Protein AF-A0A7S0U3S5-F1 (afdb_monomer)

Solvent-accessible surface area (backbone atoms only — not comparable to full-atom values): 9185 Å² total; per-residue (Å²): 140,84,87,88,84,85,83,87,82,92,75,90,88,73,87,76,71,84,78,79,79,62,96,68,67,86,82,83,82,84,86,85,81,68,65,78,78,64,40,96,83,56,56,70,44,52,57,51,22,48,50,50,47,51,47,46,40,69,67,41,41,74,74,39,48,57,62,75,52,49,85,69,44,71,50,77,38,87,37,69,70,59,43,65,66,22,47,69,40,32,55,47,41,52,71,70,35,69,84,58,41,48,33,37,45,99,87,69,52,78,42,77,48,47,76,41,83,35,44,55,68,60,54,49,50,35,64,76,68,67,51,76,70,71,88,48,32,40,29,28,49,40,51,81,119

Foldseek 3Di:
DDDDDDDDDDDDDDDDDDDDDDPDPDDDDDDDDDPVVVPPPDDPLLVVLLVVLVCCCPPPCVVPQADQCALPAEAEDADPVSLVVNVVSNQVNCVPDPSNQWGAHPVRDIDGEAEDEDAPVVSVVCVVVVPDDDSYRYYHYYYPD

Mean predicted aligned error: 11.38 Å

Radius of gyration: 20.15 Å; Cα contacts (8 Å, |Δi|>4): 153; chains: 1; bounding box: 39×52×62 Å

Structure (mmCIF, N/CA/C/O backbone):
data_AF-A0A7S0U3S5-F1
#
_entry.id   AF-A0A7S0U3S5-F1
#
loop_
_atom_site.group_PDB
_atom_site.id
_atom_site.type_symbol
_atom_site.label_atom_id
_atom_site.label_alt_id
_atom_site.label_comp_id
_atom_site.label_asym_id
_atom_site.label_entity_id
_atom_site.label_seq_id
_atom_site.pdbx_PDB_ins_code
_atom_site.Cartn_x
_atom_site.Cartn_y
_atom_site.Cartn_z
_atom_site.occupancy
_atom_site.B_iso_or_equiv
_atom_site.auth_seq_id
_atom_site.auth_comp_id
_atom_site.auth_asym_id
_atom_site.auth_atom_id
_atom_site.pdbx_PDB_model_num
ATOM 1 N N . ALA A 1 1 ? 21.314 -37.907 26.856 1.00 41.66 1 ALA A N 1
ATOM 2 C CA . ALA A 1 1 ? 19.873 -37.687 27.079 1.00 41.66 1 ALA A CA 1
ATOM 3 C C . ALA A 1 1 ? 19.713 -37.023 28.435 1.00 41.66 1 ALA A C 1
ATOM 5 O O . ALA A 1 1 ? 20.179 -37.591 29.412 1.00 41.66 1 ALA A O 1
ATOM 6 N N . SER A 1 2 ? 19.150 -35.819 28.488 1.00 32.16 2 SER A N 1
ATOM 7 C CA . SER A 1 2 ? 18.756 -35.196 29.751 1.00 32.16 2 SER A CA 1
ATOM 8 C C . SER A 1 2 ? 17.439 -34.471 29.516 1.00 32.16 2 SER A C 1
ATOM 10 O O . SER A 1 2 ? 17.379 -33.509 28.755 1.00 32.16 2 SER A O 1
ATOM 12 N N . VAL A 1 3 ? 16.384 -35.050 30.081 1.00 42.38 3 VAL A N 1
ATOM 13 C CA . VAL A 1 3 ? 15.027 -34.513 30.147 1.00 42.38 3 VAL A CA 1
ATOM 14 C C . VAL A 1 3 ? 14.993 -33.580 31.350 1.00 42.38 3 VAL A C 1
ATOM 16 O O . VAL A 1 3 ? 15.345 -34.001 32.448 1.00 42.38 3 VAL A O 1
ATOM 19 N N . PHE A 1 4 ? 14.563 -32.337 31.151 1.00 36.25 4 PHE A N 1
ATOM 20 C CA . PHE A 1 4 ? 14.200 -31.445 32.248 1.00 36.25 4 PHE A CA 1
ATOM 21 C C . PHE A 1 4 ? 12.682 -31.227 32.227 1.00 36.25 4 PHE A C 1
ATOM 23 O O . PHE A 1 4 ? 12.129 -30.666 31.286 1.00 36.25 4 PHE A O 1
ATOM 30 N N . GLN A 1 5 ? 12.035 -31.738 33.271 1.00 39.03 5 GLN A N 1
ATOM 31 C CA . GLN A 1 5 ? 10.639 -31.555 33.688 1.00 39.03 5 GLN A CA 1
ATOM 32 C C . GLN A 1 5 ? 10.638 -30.696 34.972 1.00 39.03 5 GLN A C 1
ATOM 34 O O . GLN A 1 5 ? 11.643 -30.714 35.677 1.00 39.03 5 GLN A O 1
ATOM 39 N N . ILE A 1 6 ? 9.538 -30.141 35.499 1.00 43.97 6 ILE A N 1
ATOM 40 C CA . ILE A 1 6 ? 8.629 -29.017 35.134 1.00 43.97 6 ILE A CA 1
ATOM 41 C C . ILE A 1 6 ? 8.500 -28.203 36.470 1.00 43.97 6 ILE A C 1
ATOM 43 O O . ILE A 1 6 ? 9.042 -28.647 37.488 1.00 43.97 6 ILE A O 1
ATOM 47 N N . PRO A 1 7 ? 7.755 -27.087 36.570 1.00 35.50 7 PRO A N 1
ATOM 48 C CA . PRO A 1 7 ? 6.482 -27.249 37.286 1.00 35.50 7 PRO A CA 1
ATOM 49 C C . PRO A 1 7 ? 5.299 -26.512 36.643 1.00 35.50 7 PRO A C 1
ATOM 51 O O . PRO A 1 7 ? 5.412 -25.375 36.192 1.00 35.50 7 PRO A O 1
ATOM 54 N N . GLU A 1 8 ? 4.154 -27.192 36.621 1.00 45.72 8 GLU A N 1
ATOM 55 C CA . GLU A 1 8 ? 2.848 -26.605 36.329 1.00 45.72 8 GLU A CA 1
ATOM 56 C C . GLU A 1 8 ? 2.424 -25.723 37.507 1.00 45.72 8 GLU A C 1
ATOM 58 O O . GLU A 1 8 ? 2.339 -26.210 38.635 1.00 45.72 8 GLU A O 1
ATOM 63 N N . ASP A 1 9 ? 2.133 -24.447 37.249 1.00 37.97 9 ASP A N 1
ATOM 64 C CA . ASP A 1 9 ? 1.444 -23.601 38.220 1.00 37.97 9 ASP A CA 1
ATOM 65 C C . ASP A 1 9 ? -0.052 -23.563 37.883 1.00 37.97 9 ASP A C 1
ATOM 67 O O . ASP A 1 9 ? -0.477 -23.055 36.841 1.00 37.97 9 ASP A O 1
ATOM 71 N N . GLN A 1 10 ? -0.844 -24.175 38.762 1.00 46.94 10 GLN A N 1
ATOM 72 C CA . GLN A 1 10 ? -2.299 -24.151 38.731 1.00 46.94 10 GLN A CA 1
ATOM 73 C C . GLN A 1 10 ? -2.781 -22.876 39.427 1.00 46.94 10 GLN A C 1
ATOM 75 O O . GLN A 1 10 ? -2.932 -22.845 40.646 1.00 46.94 10 GLN A O 1
ATOM 80 N N . SER A 1 11 ? -3.101 -21.837 38.660 1.00 42.88 11 SER A N 1
ATOM 81 C CA . SER A 1 11 ? -3.901 -20.718 39.164 1.00 42.88 11 SER A CA 1
ATOM 82 C C . SER A 1 11 ? -5.026 -20.365 38.188 1.00 42.88 11 SER A C 1
ATOM 84 O O . SER A 1 11 ? -4.836 -19.856 37.086 1.00 42.88 11 SER A O 1
ATOM 86 N N . GLN A 1 12 ? -6.240 -20.714 38.613 1.00 46.94 12 GLN A N 1
ATOM 87 C CA . GLN A 1 12 ? -7.507 -20.334 38.001 1.00 46.94 12 GLN A CA 1
ATOM 88 C C . GLN A 1 12 ? -7.736 -18.818 38.149 1.00 46.94 12 GLN A C 1
ATOM 90 O O . GLN A 1 12 ? -7.606 -18.289 39.250 1.00 46.94 12 GLN A O 1
ATOM 95 N N . GLY A 1 13 ? -8.182 -18.155 37.073 1.00 46.03 13 GLY A N 1
ATOM 96 C CA . GLY A 1 13 ? -8.934 -16.894 37.156 1.00 46.03 13 GLY A CA 1
ATOM 97 C C . GLY A 1 13 ? -8.261 -15.629 36.609 1.00 46.03 13 GLY A C 1
ATOM 98 O O . GLY A 1 13 ? -7.842 -14.780 37.383 1.00 46.03 13 GLY A O 1
ATOM 99 N N . ALA A 1 14 ? -8.261 -15.450 35.283 1.00 41.78 14 ALA A N 1
ATOM 100 C CA . ALA A 1 14 ? -8.317 -14.151 34.589 1.00 41.78 14 ALA A CA 1
ATOM 101 C C . ALA A 1 14 ? -8.527 -14.390 33.076 1.00 41.78 14 ALA A C 1
ATOM 103 O O . ALA A 1 14 ? -8.015 -15.389 32.564 1.00 41.78 14 ALA A O 1
ATOM 104 N N . PRO A 1 15 ? -9.245 -13.524 32.328 1.00 43.22 15 PRO A N 1
ATOM 105 C CA . PRO A 1 15 ? -9.234 -13.594 30.869 1.00 43.22 15 PRO A CA 1
ATOM 106 C C . PRO A 1 15 ? -7.792 -13.393 30.396 1.00 43.22 15 PRO A C 1
ATOM 108 O O . PRO A 1 15 ? -7.165 -12.378 30.703 1.00 43.22 15 PRO A O 1
ATOM 111 N N . SER A 1 16 ? -7.247 -14.390 29.701 1.00 45.00 16 SER A N 1
ATOM 112 C CA . SER A 1 16 ? -5.873 -14.352 29.210 1.00 45.00 16 SER A CA 1
ATOM 113 C C . SER A 1 16 ? -5.677 -13.115 28.328 1.00 45.00 16 SER A C 1
ATOM 115 O O . SER A 1 16 ? -6.481 -12.921 27.408 1.00 45.00 16 SER A O 1
ATOM 117 N N . PRO A 1 17 ? -4.628 -12.299 28.548 1.00 48.69 17 PRO A N 1
ATOM 118 C CA . PRO A 1 17 ? -4.256 -11.284 27.575 1.00 48.69 17 PRO A CA 1
ATOM 119 C C . PRO A 1 17 ? -3.993 -12.008 26.257 1.00 48.69 17 PRO A C 1
ATOM 121 O O . PRO A 1 17 ? -3.424 -13.102 26.265 1.00 48.69 17 PRO A O 1
ATOM 124 N N . THR A 1 18 ? -4.464 -11.434 25.150 1.00 48.16 18 THR A N 1
ATOM 125 C CA . THR A 1 18 ? -4.2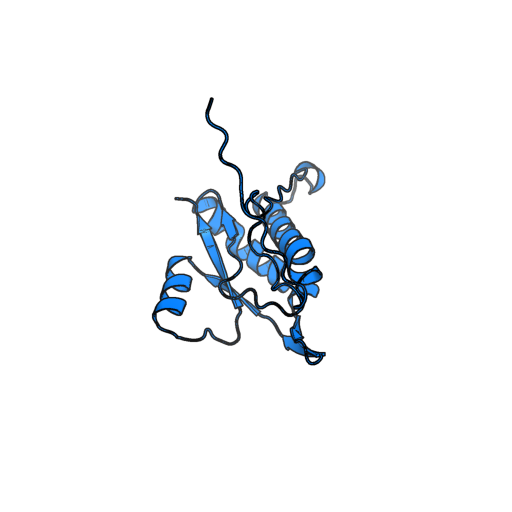26 -11.914 23.787 1.00 48.16 18 THR A CA 1
ATOM 126 C C . THR A 1 18 ? -2.797 -12.439 23.701 1.00 48.16 18 THR A C 1
ATOM 128 O O . THR A 1 18 ? -1.849 -11.667 23.849 1.00 48.16 18 THR A O 1
ATOM 131 N N . ARG A 1 19 ? -2.639 -13.764 23.589 1.00 44.78 19 ARG A N 1
ATOM 132 C CA . ARG A 1 19 ? -1.329 -14.412 23.525 1.00 44.78 19 ARG A CA 1
ATOM 133 C C . ARG A 1 19 ? -0.662 -13.959 22.232 1.00 44.78 19 ARG A C 1
ATOM 135 O O . ARG A 1 19 ? -0.890 -14.532 21.176 1.00 44.78 19 ARG A O 1
ATOM 142 N N . CYS A 1 20 ? 0.139 -12.908 22.314 1.00 47.75 20 CYS A N 1
ATOM 143 C CA . CYS A 1 20 ? 1.187 -12.675 21.341 1.00 47.75 20 CYS A CA 1
ATOM 144 C C . CYS A 1 20 ? 2.228 -13.779 21.563 1.00 47.75 20 CYS A C 1
ATOM 146 O O . CYS A 1 20 ? 2.648 -13.981 22.704 1.00 47.75 20 CYS A O 1
ATOM 148 N N . ASN A 1 21 ? 2.633 -14.452 20.485 1.00 47.69 21 ASN A N 1
ATOM 149 C CA . ASN A 1 21 ? 3.678 -15.484 20.401 1.00 47.69 21 ASN A CA 1
ATOM 150 C C . ASN A 1 21 ? 3.153 -16.931 20.456 1.00 47.69 21 ASN A C 1
ATOM 152 O O . ASN A 1 21 ? 3.343 -17.657 21.433 1.00 47.69 21 ASN A O 1
ATOM 156 N N . GLU A 1 22 ? 2.551 -17.372 19.352 1.00 53.16 22 GLU A N 1
ATOM 157 C CA . GLU A 1 22 ? 2.756 -18.749 18.892 1.00 53.16 22 GLU A CA 1
ATOM 158 C C . GLU A 1 22 ? 4.213 -18.880 18.381 1.00 53.16 22 GLU A C 1
ATOM 160 O O . GLU A 1 22 ? 4.785 -17.891 17.916 1.00 53.16 22 GLU A O 1
ATOM 165 N N . PRO A 1 23 ? 4.867 -20.049 18.532 1.00 54.16 23 PRO A N 1
ATOM 166 C CA . PRO A 1 23 ? 6.279 -20.255 18.173 1.00 54.16 23 PRO A CA 1
ATOM 167 C C . PRO A 1 23 ? 6.554 -20.172 16.663 1.00 54.16 23 PRO A C 1
ATOM 169 O O . PRO A 1 23 ? 7.709 -20.063 16.253 1.00 54.16 23 PRO A O 1
ATOM 172 N N . ASP A 1 24 ? 5.501 -20.185 15.853 1.00 51.47 24 ASP A N 1
ATOM 173 C CA . ASP A 1 24 ? 5.547 -19.864 14.438 1.00 51.47 24 ASP A CA 1
ATOM 174 C C . ASP A 1 24 ? 5.344 -18.353 14.303 1.00 51.47 24 ASP A C 1
ATOM 176 O O . ASP A 1 24 ? 4.304 -17.822 14.686 1.00 51.47 24 ASP A O 1
ATOM 180 N N . GLY A 1 25 ? 6.360 -17.638 13.816 1.00 53.81 25 GLY A N 1
ATOM 181 C CA . GLY A 1 25 ? 6.300 -16.190 13.595 1.00 53.81 25 GLY A CA 1
ATOM 182 C C . GLY A 1 25 ? 5.094 -15.743 12.746 1.00 53.81 25 GLY A C 1
ATOM 183 O O . GLY A 1 25 ? 4.325 -16.571 12.256 1.00 53.81 25 GLY A O 1
ATOM 184 N N . PRO A 1 26 ? 4.908 -14.425 12.535 1.00 59.12 26 PRO A N 1
ATOM 185 C CA . PRO A 1 26 ? 3.734 -13.903 11.835 1.00 59.12 26 PRO A CA 1
ATOM 186 C C . PRO A 1 26 ? 3.496 -14.657 10.522 1.00 59.12 26 PRO A C 1
ATOM 188 O O . PRO A 1 26 ? 4.399 -14.760 9.691 1.00 59.12 26 PRO A O 1
ATOM 191 N N . HIS A 1 27 ? 2.288 -15.207 10.359 1.00 67.06 27 HIS A N 1
ATOM 192 C CA . HIS A 1 27 ? 1.948 -16.045 9.213 1.00 67.06 27 HIS A CA 1
ATOM 193 C C . HIS A 1 27 ? 2.247 -15.323 7.896 1.00 67.06 27 HIS A C 1
ATOM 195 O O . HIS A 1 27 ? 1.577 -14.352 7.530 1.00 67.06 27 HIS A O 1
ATOM 201 N N . LEU A 1 28 ? 3.233 -15.830 7.153 1.00 73.69 28 LEU A N 1
ATOM 202 C CA . LEU A 1 28 ? 3.563 -15.308 5.836 1.00 73.69 28 LEU A CA 1
ATOM 203 C C . LEU A 1 28 ? 2.467 -15.709 4.843 1.00 73.69 28 LEU A C 1
ATOM 205 O O . LEU A 1 28 ? 2.350 -16.869 4.448 1.00 73.69 28 LEU A O 1
ATOM 209 N N . SER A 1 29 ? 1.663 -14.738 4.415 1.00 81.00 29 SER A N 1
ATOM 210 C CA . SER A 1 29 ? 0.701 -14.931 3.327 1.00 81.00 29 SER A CA 1
ATOM 211 C C . SER A 1 29 ? 1.384 -14.676 1.987 1.00 81.00 29 SER A C 1
ATOM 213 O O . SER A 1 29 ? 1.807 -13.558 1.711 1.00 81.00 29 SER A O 1
ATOM 215 N N . THR A 1 30 ? 1.471 -15.705 1.142 1.00 84.12 30 THR A N 1
ATOM 216 C CA . THR A 1 30 ? 2.004 -15.579 -0.223 1.00 84.12 30 THR A CA 1
ATOM 217 C C . THR A 1 30 ? 0.859 -15.550 -1.228 1.00 84.12 30 THR A C 1
ATOM 219 O O . THR A 1 30 ? -0.019 -16.412 -1.201 1.00 84.12 30 THR A O 1
ATOM 222 N N . PHE A 1 31 ? 0.881 -14.576 -2.135 1.00 83.25 31 PHE A N 1
ATOM 223 C CA . PHE A 1 31 ? -0.112 -14.432 -3.195 1.00 83.25 31 PHE A CA 1
ATOM 224 C C . PHE A 1 31 ? 0.538 -14.716 -4.543 1.00 83.25 31 PHE A C 1
ATOM 226 O O . PHE A 1 31 ? 1.463 -14.020 -4.952 1.00 83.25 31 PHE A O 1
ATOM 233 N N . ILE A 1 32 ? 0.035 -15.732 -5.240 1.00 84.12 32 ILE A N 1
ATOM 234 C CA . ILE A 1 32 ? 0.453 -16.066 -6.602 1.00 84.12 32 ILE A CA 1
ATOM 235 C C . ILE A 1 32 ? -0.711 -15.726 -7.523 1.00 84.12 32 ILE A C 1
ATOM 237 O O . ILE A 1 32 ? -1.837 -16.172 -7.301 1.00 84.12 32 ILE A O 1
ATOM 241 N N . PHE A 1 33 ? -0.451 -14.931 -8.553 1.00 81.44 33 PHE A N 1
ATOM 242 C CA . PHE A 1 33 ? -1.459 -14.538 -9.528 1.00 81.44 33 PHE A CA 1
ATOM 243 C C . PHE A 1 33 ? -0.946 -14.742 -10.949 1.00 81.44 33 PHE A C 1
ATOM 245 O O . PHE A 1 33 ? 0.237 -14.579 -11.244 1.00 81.44 33 PHE A O 1
ATOM 252 N N . ASP A 1 34 ? -1.862 -15.140 -11.829 1.00 77.88 34 ASP A N 1
ATOM 253 C CA . ASP A 1 34 ? -1.551 -15.405 -13.227 1.00 77.88 34 ASP A CA 1
ATOM 254 C C . ASP A 1 34 ? -1.577 -14.101 -14.023 1.00 77.88 34 ASP A C 1
ATOM 256 O O . ASP A 1 34 ? -2.635 -13.498 -14.222 1.00 77.88 34 ASP A O 1
ATOM 260 N N . ARG A 1 35 ? -0.405 -13.694 -14.513 1.00 69.88 35 ARG A N 1
ATOM 261 C CA . ARG A 1 35 ? -0.246 -12.496 -15.341 1.00 69.88 35 ARG A CA 1
ATOM 262 C C . ARG A 1 35 ? -1.077 -12.560 -16.622 1.00 69.88 35 ARG A C 1
ATOM 264 O O . ARG A 1 35 ? -1.589 -11.541 -17.060 1.00 69.88 35 ARG A O 1
ATOM 271 N N . ARG A 1 36 ? -1.268 -13.749 -17.200 1.00 70.25 36 ARG A N 1
ATOM 272 C CA . ARG A 1 36 ? -1.995 -13.922 -18.470 1.00 70.25 36 A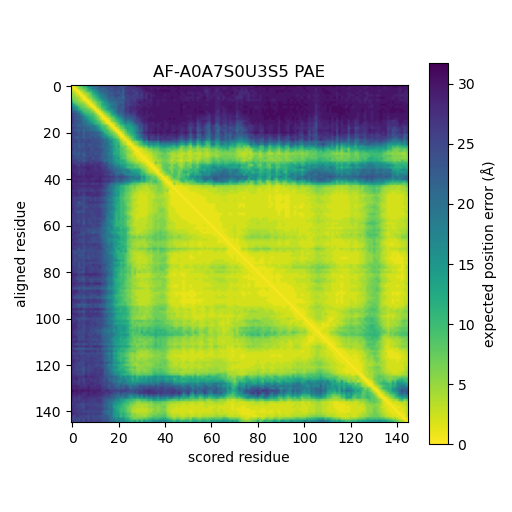RG A CA 1
ATOM 273 C C . ARG A 1 36 ? -3.481 -13.596 -18.335 1.00 70.25 36 ARG A C 1
ATOM 275 O O . ARG A 1 36 ? -4.124 -13.238 -19.314 1.00 70.25 36 ARG A O 1
ATOM 282 N N . LYS A 1 37 ? -4.028 -13.691 -17.118 1.00 66.00 37 LYS A N 1
ATOM 283 C CA . LYS A 1 37 ? -5.425 -13.343 -16.825 1.00 66.00 37 LYS A CA 1
ATOM 284 C C . LYS A 1 37 ? -5.661 -11.841 -16.684 1.00 66.00 37 LYS A C 1
ATOM 286 O O . LYS A 1 37 ? -6.814 -11.431 -16.721 1.00 66.00 37 LYS A O 1
ATOM 291 N N . ALA A 1 38 ? -4.608 -11.037 -16.530 1.00 62.06 38 ALA A N 1
ATOM 292 C CA . ALA A 1 38 ? -4.718 -9.580 -16.482 1.00 62.06 38 ALA A CA 1
ATOM 293 C C . ALA A 1 38 ? -4.853 -8.936 -17.878 1.00 62.06 38 ALA A C 1
ATOM 295 O O . ALA A 1 38 ? -5.069 -7.733 -17.971 1.00 62.06 38 ALA A O 1
ATOM 296 N N . GLY A 1 39 ? -4.775 -9.735 -18.950 1.00 60.12 39 GLY A N 1
ATOM 297 C CA . GLY A 1 39 ? -4.726 -9.251 -20.328 1.00 60.12 39 GLY A CA 1
ATOM 298 C C . GLY A 1 39 ? -3.314 -8.806 -20.713 1.00 60.12 39 GLY A C 1
ATOM 299 O O . GLY A 1 39 ? -2.585 -8.250 -19.897 1.00 60.12 39 GLY A O 1
ATOM 300 N N . ASP A 1 40 ? -2.919 -9.059 -21.962 1.00 60.47 40 ASP A N 1
ATOM 301 C CA . ASP A 1 40 ? -1.576 -8.725 -22.475 1.00 60.47 40 ASP A CA 1
ATOM 302 C C . ASP A 1 40 ? -1.301 -7.205 -22.527 1.00 60.47 40 ASP A C 1
ATOM 304 O O . ASP A 1 40 ? -0.158 -6.793 -22.703 1.00 60.47 40 ASP A O 1
ATOM 308 N N . GLU A 1 41 ? -2.331 -6.366 -22.357 1.00 60.75 41 GLU A N 1
ATOM 309 C CA . GLU A 1 41 ? -2.224 -4.900 -22.411 1.00 60.75 41 GLU A CA 1
ATOM 310 C C . GLU A 1 41 ? -1.907 -4.234 -21.061 1.00 60.75 41 GLU A C 1
ATOM 312 O O . GLU A 1 41 ? -1.459 -3.086 -21.046 1.00 60.75 41 GLU A O 1
ATOM 317 N N . MET A 1 42 ? -2.111 -4.907 -19.921 1.00 69.56 42 MET A N 1
ATOM 318 C CA . MET A 1 42 ? -1.795 -4.312 -18.616 1.00 69.56 42 MET A CA 1
ATOM 319 C C . MET A 1 42 ? -0.305 -4.437 -18.298 1.00 69.56 42 MET A C 1
ATOM 321 O O . MET A 1 42 ? 0.258 -5.535 -18.291 1.00 69.56 42 MET A O 1
ATOM 325 N N . ALA A 1 43 ? 0.333 -3.311 -17.960 1.00 81.06 43 ALA A N 1
ATOM 326 C CA . ALA A 1 43 ? 1.702 -3.333 -17.463 1.00 81.06 43 ALA A CA 1
ATOM 327 C C . ALA A 1 43 ? 1.778 -4.128 -16.150 1.00 81.06 43 ALA A C 1
ATOM 329 O O . ALA A 1 43 ? 0.842 -4.144 -15.345 1.00 81.06 43 ALA A O 1
ATOM 330 N N . LEU A 1 44 ? 2.913 -4.791 -15.925 1.00 85.19 44 LEU A N 1
ATOM 331 C CA . LEU A 1 44 ? 3.132 -5.657 -14.766 1.00 85.19 44 LEU A CA 1
ATOM 332 C C . LEU A 1 44 ? 2.832 -4.920 -13.455 1.00 85.19 44 LEU A C 1
ATOM 334 O O . LEU A 1 44 ? 2.143 -5.438 -12.582 1.00 85.19 44 LEU A O 1
ATOM 338 N N . GLU A 1 45 ? 3.311 -3.688 -13.348 1.00 88.75 45 GLU A N 1
ATOM 339 C CA . GLU A 1 45 ? 3.183 -2.828 -12.180 1.00 88.75 45 GLU A CA 1
ATOM 340 C C . GLU A 1 45 ? 1.723 -2.492 -11.843 1.00 88.75 45 GLU A C 1
ATOM 342 O O . GLU A 1 45 ? 1.404 -2.332 -10.667 1.00 88.75 45 GLU A O 1
ATOM 347 N N . ASP A 1 46 ? 0.826 -2.432 -12.836 1.00 89.56 46 ASP A N 1
ATOM 348 C CA . ASP A 1 46 ? -0.606 -2.211 -12.599 1.00 89.56 46 ASP A CA 1
A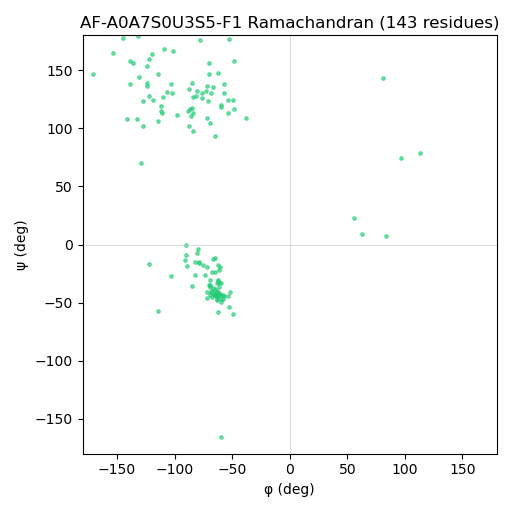TOM 349 C C . ASP A 1 46 ? -1.232 -3.438 -11.929 1.00 89.56 46 ASP A C 1
ATOM 351 O O . ASP A 1 46 ? -1.956 -3.321 -10.942 1.00 89.56 46 ASP A O 1
ATOM 355 N N . VAL A 1 47 ? -0.882 -4.637 -12.403 1.00 90.12 47 VAL A N 1
ATOM 356 C CA . VAL A 1 47 ? -1.356 -5.890 -11.801 1.00 90.12 47 VAL A CA 1
ATOM 357 C C . VAL A 1 47 ? -0.861 -6.018 -10.362 1.00 90.12 47 VAL A C 1
ATOM 359 O O . VAL A 1 47 ? -1.635 -6.372 -9.474 1.00 90.12 47 VAL A O 1
ATOM 362 N N . TYR A 1 48 ? 0.414 -5.711 -10.110 1.00 91.88 48 TYR A N 1
ATOM 363 C CA . TYR A 1 48 ? 0.963 -5.736 -8.755 1.00 91.88 48 TYR A CA 1
ATOM 364 C C . TYR A 1 48 ? 0.299 -4.692 -7.850 1.00 91.88 48 TYR A C 1
ATOM 366 O O . TYR A 1 48 ? -0.018 -5.021 -6.710 1.00 91.88 48 TYR A O 1
ATOM 374 N N . ALA A 1 49 ? 0.035 -3.476 -8.338 1.00 94.12 49 ALA A N 1
ATOM 375 C CA . ALA A 1 49 ? -0.651 -2.436 -7.568 1.00 94.12 49 ALA A CA 1
ATOM 376 C C . ALA A 1 49 ? -2.046 -2.883 -7.122 1.00 94.12 49 ALA A C 1
ATOM 378 O O . ALA A 1 49 ? -2.357 -2.830 -5.930 1.00 94.12 49 ALA A O 1
ATOM 379 N N . GLU A 1 50 ? -2.844 -3.417 -8.047 1.00 93.25 50 GLU A N 1
ATOM 380 C CA . GLU A 1 50 ? -4.175 -3.943 -7.738 1.00 93.25 50 GLU A CA 1
ATOM 381 C C . GLU A 1 50 ? -4.110 -5.109 -6.747 1.00 93.25 50 GLU A C 1
ATOM 383 O O . GLU A 1 50 ? -4.879 -5.165 -5.788 1.00 93.25 50 GLU A O 1
ATOM 388 N N . LYS A 1 51 ? -3.150 -6.026 -6.916 1.00 92.81 51 LYS A N 1
ATOM 389 C CA . LYS A 1 51 ? -3.004 -7.175 -6.010 1.00 92.81 51 LYS A CA 1
ATOM 390 C C . LYS A 1 51 ? -2.538 -6.779 -4.614 1.00 92.81 51 LYS A C 1
ATOM 392 O O . LYS A 1 51 ? -2.997 -7.380 -3.645 1.00 92.81 51 LYS A O 1
ATOM 397 N N . VAL A 1 52 ? -1.687 -5.762 -4.495 1.00 94.31 52 VAL A N 1
ATOM 398 C CA . VAL A 1 52 ? -1.306 -5.184 -3.200 1.00 94.31 52 VAL A CA 1
ATOM 399 C C . VAL A 1 52 ? -2.530 -4.578 -2.516 1.00 94.31 52 VAL A C 1
ATOM 401 O O . VAL A 1 52 ? -2.791 -4.893 -1.357 1.00 94.31 52 VAL A O 1
ATOM 404 N N . VAL A 1 53 ? -3.331 -3.779 -3.224 1.00 95.62 53 VAL A N 1
ATOM 405 C CA . VAL A 1 53 ? -4.556 -3.180 -2.668 1.00 95.62 53 VAL A CA 1
ATOM 406 C C . VAL A 1 53 ? -5.580 -4.244 -2.264 1.00 95.62 53 VAL A C 1
ATOM 408 O O . VAL A 1 53 ? -6.138 -4.168 -1.168 1.00 95.62 53 VAL A O 1
ATOM 411 N N . ASP A 1 54 ? -5.788 -5.271 -3.089 1.00 94.19 54 ASP A N 1
ATOM 412 C CA . ASP A 1 54 ? -6.643 -6.417 -2.758 1.00 94.19 54 ASP A CA 1
ATOM 413 C C . ASP A 1 54 ? -6.172 -7.126 -1.479 1.00 94.19 54 ASP A C 1
ATOM 415 O O . ASP A 1 54 ? -6.988 -7.468 -0.616 1.00 94.19 54 ASP A O 1
ATOM 419 N N . ALA A 1 55 ? -4.862 -7.331 -1.323 1.00 93.19 55 ALA A N 1
ATOM 420 C CA . ALA A 1 55 ? -4.295 -7.942 -0.126 1.00 93.19 55 ALA A CA 1
ATOM 421 C C . ALA A 1 55 ? -4.503 -7.059 1.114 1.00 93.19 55 ALA A C 1
ATOM 423 O O . ALA A 1 55 ? -4.928 -7.566 2.152 1.00 93.19 55 ALA A O 1
ATOM 424 N N . ILE A 1 56 ? -4.282 -5.744 1.007 1.00 93.88 56 ILE A N 1
ATOM 425 C CA . ILE A 1 56 ? -4.523 -4.790 2.102 1.00 93.88 56 ILE A CA 1
ATOM 426 C C . ILE A 1 56 ? -5.985 -4.849 2.549 1.00 93.88 56 ILE A C 1
ATOM 428 O O . ILE A 1 56 ? -6.262 -4.948 3.745 1.00 93.88 56 ILE A O 1
ATOM 432 N N . VAL A 1 57 ? -6.925 -4.833 1.602 1.00 93.50 57 VAL A N 1
ATOM 433 C CA . VAL A 1 57 ? -8.356 -4.909 1.916 1.00 93.50 57 VAL A CA 1
ATOM 434 C C . VAL A 1 57 ? -8.683 -6.228 2.612 1.00 93.50 57 VAL A C 1
ATOM 436 O O . VAL A 1 57 ? -9.135 -6.226 3.754 1.00 93.50 57 VAL A O 1
ATOM 439 N N . THR A 1 58 ? -8.390 -7.349 1.956 1.00 92.69 58 THR A N 1
ATOM 440 C CA . THR A 1 58 ? -8.866 -8.670 2.393 1.00 92.69 58 THR A CA 1
ATOM 441 C C . THR A 1 58 ? -8.156 -9.211 3.631 1.00 92.69 58 THR A C 1
ATOM 443 O O . THR A 1 58 ? -8.727 -10.028 4.352 1.00 92.69 58 THR A O 1
ATOM 446 N N . LYS A 1 59 ? -6.906 -8.804 3.888 1.00 89.88 59 LYS A N 1
ATOM 447 C CA . LYS A 1 59 ? -6.119 -9.301 5.029 1.00 89.88 59 LYS A CA 1
ATOM 448 C C . LYS A 1 59 ? -6.030 -8.337 6.190 1.00 89.88 59 LYS A C 1
ATOM 450 O O . LYS A 1 59 ? -5.832 -8.792 7.313 1.00 89.88 59 LYS A O 1
ATOM 455 N N . VAL A 1 60 ? -6.144 -7.036 5.937 1.00 90.12 60 VAL A N 1
ATOM 456 C CA . VAL A 1 60 ? -5.949 -6.030 6.982 1.00 90.12 60 VAL A CA 1
ATOM 457 C C . VAL A 1 60 ? -7.241 -5.293 7.260 1.00 90.12 60 VAL A C 1
ATOM 459 O O . VAL A 1 60 ? -7.707 -5.320 8.391 1.00 90.12 60 VAL A O 1
ATOM 462 N N . VAL A 1 61 ? -7.850 -4.663 6.258 1.00 90.94 61 VAL A N 1
ATOM 463 C CA . VAL A 1 61 ? -9.004 -3.786 6.506 1.00 90.94 61 VAL A CA 1
ATOM 464 C C . VAL A 1 61 ? -10.261 -4.566 6.871 1.00 90.94 61 VAL A C 1
ATOM 466 O O . VAL A 1 61 ? -10.956 -4.165 7.799 1.00 90.94 61 VAL A O 1
ATOM 469 N N . ASP A 1 62 ? -10.529 -5.693 6.216 1.00 89.81 62 ASP A N 1
ATOM 470 C CA . ASP A 1 62 ? -11.707 -6.512 6.523 1.00 89.81 62 ASP A CA 1
ATOM 471 C C . ASP A 1 62 ? -11.590 -7.201 7.895 1.00 89.81 62 ASP A C 1
ATOM 473 O O . ASP A 1 62 ? -12.591 -7.402 8.580 1.00 89.81 62 ASP A O 1
ATOM 477 N N . VAL A 1 63 ? -10.365 -7.525 8.324 1.00 89.88 63 VAL A N 1
ATOM 478 C CA . VAL A 1 63 ? -10.091 -8.169 9.622 1.00 89.88 63 VAL A CA 1
ATOM 479 C C . VAL A 1 63 ? -9.995 -7.135 10.753 1.00 89.88 63 VAL A C 1
ATOM 481 O O . VAL A 1 63 ? -10.441 -7.385 11.872 1.00 89.88 63 VAL A O 1
ATOM 484 N N . PHE A 1 64 ? -9.448 -5.952 10.463 1.00 90.19 64 PHE A N 1
ATOM 485 C CA . PHE A 1 64 ? -9.199 -4.871 11.416 1.00 90.19 64 PHE A CA 1
ATOM 486 C C . PHE A 1 64 ? -9.767 -3.531 10.902 1.00 90.19 64 PHE A C 1
ATOM 488 O O . PHE A 1 64 ? -9.014 -2.604 10.583 1.00 90.19 64 PHE A O 1
ATOM 495 N N . PRO A 1 65 ? -11.102 -3.371 10.852 1.00 87.00 65 PRO A N 1
ATOM 496 C CA . PRO A 1 65 ? -11.750 -2.220 10.212 1.00 87.00 65 PRO A CA 1
ATOM 497 C C . PRO A 1 65 ? -11.454 -0.875 10.888 1.00 87.00 65 PRO A C 1
ATOM 499 O O . PRO A 1 65 ? -11.512 0.170 10.237 1.00 87.00 65 PRO A O 1
ATOM 502 N N . SER A 1 66 ? -11.098 -0.889 12.175 1.00 87.81 66 SER A N 1
ATOM 503 C CA . SER A 1 66 ? -10.754 0.300 12.962 1.00 87.81 66 SER A CA 1
ATOM 504 C C . SER A 1 66 ? -9.272 0.674 12.924 1.00 87.81 66 SER A C 1
ATOM 506 O O . SER A 1 66 ? -8.896 1.740 13.416 1.00 87.81 66 SER A O 1
ATOM 508 N N . LEU A 1 67 ? -8.416 -0.178 12.351 1.00 88.69 67 LEU A N 1
ATOM 509 C CA . LEU A 1 67 ? -6.967 -0.017 12.418 1.00 88.69 67 LEU A CA 1
ATOM 510 C C . LEU A 1 67 ? -6.488 1.136 11.529 1.00 88.69 67 LEU A C 1
ATOM 512 O O . LEU A 1 67 ? -6.838 1.221 10.354 1.00 88.69 67 LEU A O 1
ATOM 516 N N . SER A 1 68 ? -5.646 2.012 12.075 1.00 89.38 68 SER A N 1
ATOM 517 C CA . SER A 1 68 ? -4.858 2.942 11.259 1.00 89.38 68 SER A CA 1
ATOM 518 C C . SER A 1 68 ? -3.698 2.191 10.616 1.00 89.38 68 SER A C 1
ATOM 520 O O . SER A 1 68 ? -2.967 1.502 11.320 1.00 89.38 68 SER A O 1
ATOM 522 N N . LEU A 1 69 ? -3.509 2.337 9.309 1.00 91.19 69 LEU A N 1
ATOM 523 C CA . LEU A 1 69 ? -2.368 1.792 8.579 1.00 91.19 69 LEU A CA 1
ATOM 524 C C . LEU A 1 69 ? -1.120 2.684 8.673 1.00 91.19 69 LEU A C 1
ATOM 526 O O . LEU A 1 69 ? -0.028 2.194 8.395 1.00 91.19 69 LEU A O 1
ATOM 530 N N . HIS A 1 70 ? -1.264 3.943 9.110 1.00 89.81 70 HIS A N 1
ATOM 531 C CA . HIS A 1 70 ? -0.156 4.883 9.332 1.00 89.81 70 HIS A CA 1
ATOM 532 C C . HIS A 1 70 ? 0.978 4.235 10.150 1.00 89.81 70 HIS A C 1
ATOM 534 O O . HIS A 1 70 ? 0.771 3.863 11.309 1.00 89.81 70 HIS A O 1
ATOM 540 N N . ASN A 1 71 ? 2.165 4.097 9.549 1.00 82.69 71 ASN A N 1
ATOM 541 C CA . ASN A 1 71 ? 3.349 3.442 10.134 1.00 82.69 71 ASN A CA 1
ATOM 542 C C . ASN A 1 71 ? 3.126 1.990 10.614 1.00 82.69 71 ASN A C 1
ATOM 544 O O . ASN A 1 71 ? 3.854 1.498 11.476 1.00 82.69 71 ASN A O 1
ATOM 548 N N . ARG A 1 72 ? 2.117 1.287 10.083 1.00 88.31 72 ARG A N 1
ATOM 549 C CA . ARG A 1 72 ? 1.821 -0.123 10.415 1.00 88.31 72 ARG A CA 1
ATOM 550 C C . ARG A 1 72 ? 1.832 -1.062 9.220 1.00 88.31 72 ARG A C 1
ATOM 552 O O . ARG A 1 72 ? 1.888 -2.273 9.410 1.00 88.31 72 ARG A O 1
ATOM 559 N N . LEU A 1 73 ? 1.760 -0.519 8.013 1.00 92.12 73 LEU A N 1
ATOM 560 C CA . LEU A 1 73 ? 1.828 -1.277 6.777 1.00 92.12 73 LEU A CA 1
ATOM 561 C C . LEU A 1 73 ? 2.908 -0.665 5.891 1.00 92.12 73 LEU A C 1
ATOM 563 O O . LEU A 1 73 ? 2.817 0.509 5.556 1.00 92.12 73 LEU A O 1
ATOM 567 N N . ALA A 1 74 ? 3.876 -1.480 5.484 1.00 93.56 74 ALA A N 1
ATOM 568 C CA . ALA A 1 74 ? 4.860 -1.129 4.471 1.00 93.56 74 ALA A CA 1
ATOM 569 C C . ALA A 1 74 ? 4.667 -2.009 3.232 1.00 93.56 74 ALA A C 1
ATOM 571 O O . ALA A 1 74 ? 4.301 -3.182 3.342 1.00 93.56 74 ALA A O 1
ATOM 572 N N . VAL A 1 75 ? 4.937 -1.448 2.060 1.00 95.25 75 VAL A N 1
ATOM 573 C CA . VAL A 1 75 ? 4.987 -2.170 0.791 1.00 95.25 75 VAL A CA 1
ATOM 574 C C . VAL A 1 75 ? 6.436 -2.164 0.325 1.00 95.25 75 VAL A C 1
ATOM 576 O O . VAL A 1 75 ? 6.994 -1.108 0.041 1.00 95.25 75 VAL A O 1
ATOM 579 N N . ILE A 1 76 ? 7.045 -3.346 0.26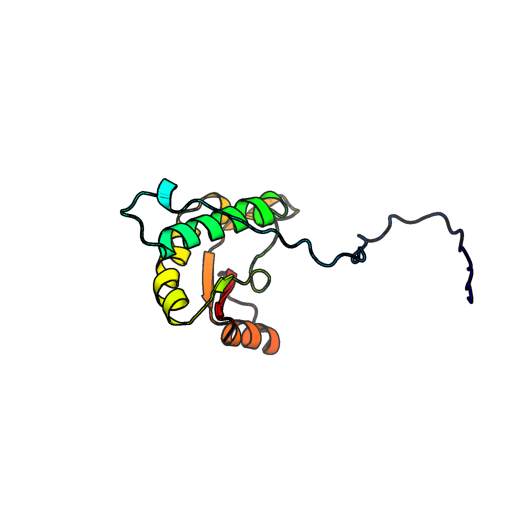3 1.00 94.69 76 ILE A N 1
ATOM 580 C CA . ILE A 1 76 ? 8.433 -3.509 -0.171 1.00 94.69 76 ILE A CA 1
ATOM 581 C C . ILE A 1 76 ? 8.454 -4.124 -1.565 1.00 94.69 76 ILE A C 1
ATOM 583 O O . ILE A 1 76 ? 7.767 -5.117 -1.821 1.00 94.69 76 ILE A O 1
ATOM 587 N N . VAL A 1 77 ? 9.225 -3.524 -2.465 1.00 93.94 77 VAL A N 1
ATOM 588 C CA . VAL A 1 77 ? 9.356 -3.948 -3.863 1.00 93.94 77 VAL A CA 1
ATOM 589 C C . VAL A 1 77 ? 10.797 -4.329 -4.208 1.00 93.94 77 VAL A C 1
ATOM 591 O O . VAL A 1 77 ? 11.706 -4.004 -3.447 1.00 93.94 77 VAL A O 1
ATOM 594 N N . PRO A 1 78 ? 11.027 -5.035 -5.332 1.00 91.25 78 PRO A N 1
ATOM 595 C CA . PRO A 1 78 ? 12.343 -5.594 -5.631 1.00 91.25 78 PRO A CA 1
ATOM 596 C C . PRO A 1 78 ? 13.455 -4.556 -5.798 1.00 91.25 78 PRO A C 1
ATOM 598 O O . PRO A 1 78 ? 14.536 -4.763 -5.269 1.00 91.25 78 PRO A O 1
ATOM 601 N N . ASP A 1 79 ? 13.198 -3.465 -6.522 1.00 93.62 79 ASP A N 1
ATOM 602 C CA . ASP A 1 79 ? 14.223 -2.485 -6.894 1.00 93.62 79 ASP A CA 1
ATOM 603 C C . ASP A 1 79 ? 13.630 -1.087 -7.128 1.00 93.62 79 ASP A C 1
ATOM 605 O O . ASP A 1 79 ? 12.414 -0.917 -7.291 1.00 93.62 79 ASP A O 1
ATOM 609 N N . TYR A 1 80 ? 14.504 -0.075 -7.160 1.00 93.31 80 TYR A N 1
ATOM 610 C CA . TYR A 1 80 ? 14.117 1.333 -7.302 1.00 93.31 80 TYR A CA 1
ATOM 611 C C . TYR A 1 80 ? 13.384 1.605 -8.620 1.00 93.31 80 TYR A C 1
ATOM 613 O O . TYR A 1 80 ? 12.417 2.363 -8.650 1.00 93.31 80 TYR A O 1
ATOM 621 N N . GLY A 1 81 ? 13.785 0.942 -9.708 1.00 92.50 81 GLY A N 1
ATOM 622 C CA . GLY A 1 81 ? 13.143 1.106 -11.007 1.00 92.50 81 GLY A CA 1
ATOM 623 C C . GLY A 1 81 ? 11.708 0.581 -11.007 1.00 92.50 81 GLY A C 1
ATOM 624 O O . GLY A 1 81 ? 10.813 1.226 -11.557 1.00 92.50 81 GLY A O 1
ATOM 625 N N . PHE A 1 82 ? 11.467 -0.577 -10.392 1.00 92.62 82 PHE A N 1
ATOM 626 C CA . PHE A 1 82 ? 10.125 -1.121 -10.207 1.00 92.62 82 PHE A CA 1
ATOM 627 C C . PHE A 1 82 ? 9.289 -0.234 -9.284 1.00 92.62 82 PHE A C 1
ATOM 629 O O . PHE A 1 82 ? 8.140 0.067 -9.613 1.00 92.62 82 PHE A O 1
ATOM 636 N N . ARG A 1 83 ? 9.872 0.238 -8.175 1.00 94.38 83 ARG A N 1
ATOM 637 C CA . ARG A 1 83 ? 9.230 1.179 -7.248 1.00 94.38 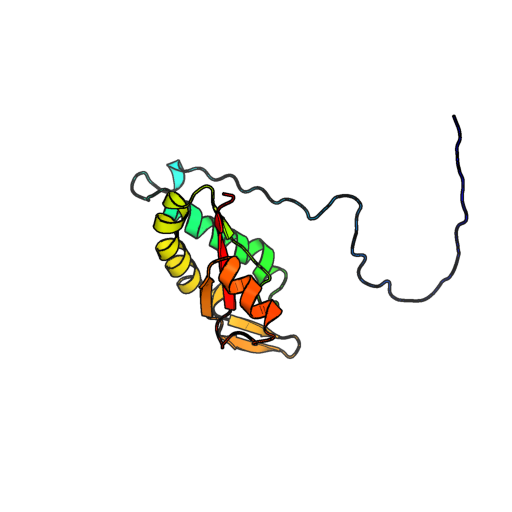83 ARG A CA 1
ATOM 638 C C . ARG A 1 83 ? 8.714 2.408 -7.982 1.00 94.38 83 ARG A C 1
ATOM 640 O O . ARG A 1 83 ? 7.528 2.719 -7.898 1.00 94.38 83 ARG A O 1
ATOM 647 N N . ASP A 1 84 ? 9.577 3.069 -8.742 1.00 94.12 84 ASP A N 1
ATOM 648 C CA . ASP A 1 84 ? 9.246 4.332 -9.395 1.00 94.12 84 ASP A CA 1
ATOM 649 C C . ASP A 1 84 ? 8.146 4.147 -10.455 1.00 94.12 84 ASP A C 1
ATOM 651 O O . ASP A 1 84 ? 7.222 4.956 -10.536 1.00 94.12 84 ASP A O 1
ATOM 655 N N . ARG A 1 85 ? 8.160 3.033 -11.204 1.00 94.12 85 ARG A N 1
ATOM 656 C CA . ARG A 1 85 ? 7.080 2.702 -12.154 1.00 94.12 85 ARG A CA 1
ATOM 657 C C . ARG A 1 85 ? 5.773 2.317 -11.457 1.00 94.12 85 ARG A C 1
ATOM 659 O O . ARG A 1 85 ? 4.696 2.611 -11.978 1.00 94.12 85 ARG A O 1
ATOM 666 N N . MET A 1 86 ? 5.832 1.654 -10.307 1.00 95.06 86 MET A N 1
ATOM 667 C CA . MET A 1 86 ? 4.645 1.193 -9.584 1.00 95.06 86 MET A CA 1
ATOM 668 C C . MET A 1 86 ? 3.996 2.288 -8.729 1.00 95.06 86 MET A C 1
ATOM 670 O O . MET A 1 86 ? 2.786 2.229 -8.515 1.00 95.06 86 MET A O 1
ATOM 674 N N . ARG A 1 87 ? 4.748 3.300 -8.278 1.00 95.56 87 ARG A N 1
ATOM 675 C CA . ARG A 1 87 ? 4.283 4.324 -7.325 1.00 95.56 87 ARG A CA 1
ATOM 676 C C . ARG A 1 87 ? 2.943 4.948 -7.711 1.00 95.56 87 ARG A C 1
ATOM 678 O O . ARG A 1 87 ? 1.966 4.817 -6.978 1.00 95.56 87 ARG A O 1
ATOM 685 N N . GLU A 1 88 ? 2.873 5.574 -8.884 1.00 94.38 88 GLU A N 1
ATOM 686 C CA . GLU A 1 88 ? 1.658 6.269 -9.335 1.00 94.38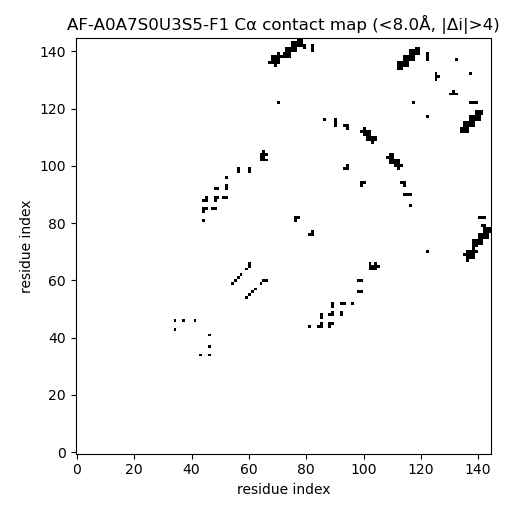 88 GLU A CA 1
ATOM 687 C C . GLU A 1 88 ? 0.465 5.317 -9.506 1.00 94.38 88 GLU A C 1
ATOM 689 O O . GLU A 1 88 ? -0.693 5.699 -9.314 1.00 94.38 88 GLU A O 1
ATOM 694 N N . ARG A 1 89 ? 0.744 4.062 -9.872 1.00 95.06 89 ARG A N 1
ATOM 695 C CA . ARG A 1 89 ? -0.265 3.017 -10.071 1.00 95.06 89 ARG A CA 1
ATOM 696 C C . ARG A 1 89 ? -0.844 2.572 -8.736 1.00 95.06 89 ARG A C 1
ATOM 698 O O . ARG A 1 89 ? -2.062 2.522 -8.594 1.00 95.06 89 ARG A O 1
ATOM 705 N N . LEU A 1 90 ? 0.016 2.341 -7.746 1.00 96.38 90 LEU A N 1
ATOM 706 C CA . LEU A 1 90 ? -0.384 1.998 -6.385 1.00 96.38 90 LEU A CA 1
ATOM 707 C C . LEU A 1 90 ? -1.184 3.131 -5.736 1.00 96.38 90 LEU A C 1
ATOM 709 O O . LEU A 1 90 ? -2.242 2.881 -5.167 1.00 96.38 90 LEU A O 1
ATOM 713 N N . GLU A 1 91 ? -0.747 4.381 -5.881 1.00 95.81 91 GLU A N 1
ATOM 714 C CA . GLU A 1 91 ? -1.493 5.541 -5.385 1.00 95.81 91 GLU A CA 1
ATOM 715 C C . GLU A 1 91 ? -2.893 5.646 -6.003 1.00 95.81 91 GLU A C 1
ATOM 717 O O . GLU A 1 91 ? -3.878 5.911 -5.309 1.00 95.81 91 GLU A O 1
ATOM 722 N N . ARG A 1 92 ? -3.002 5.426 -7.318 1.00 95.31 92 ARG A N 1
ATOM 723 C CA . ARG A 1 92 ? -4.292 5.408 -8.016 1.00 95.31 92 ARG A CA 1
ATOM 724 C C . ARG A 1 92 ? -5.180 4.274 -7.505 1.00 95.31 92 ARG A C 1
ATOM 726 O O . ARG A 1 92 ? -6.342 4.532 -7.192 1.00 95.31 92 ARG A O 1
ATOM 733 N N . ALA A 1 93 ? -4.634 3.067 -7.378 1.00 95.50 93 ALA A N 1
ATOM 734 C CA . ALA A 1 93 ? -5.354 1.899 -6.883 1.00 95.50 93 ALA A CA 1
ATOM 735 C C . ALA A 1 93 ? -5.886 2.136 -5.456 1.00 95.50 93 ALA A C 1
ATOM 737 O O . ALA A 1 93 ? -7.080 1.957 -5.209 1.00 95.50 93 ALA A O 1
ATOM 738 N N . LEU A 1 94 ? -5.048 2.662 -4.551 1.00 95.00 94 LEU A N 1
ATOM 739 C CA . LEU A 1 94 ? -5.425 3.017 -3.175 1.00 95.00 94 LEU A CA 1
ATOM 740 C C . LEU A 1 94 ? -6.592 4.015 -3.130 1.00 95.00 94 LEU A C 1
ATOM 742 O O . LEU A 1 94 ? -7.536 3.817 -2.367 1.00 95.00 94 LEU A O 1
ATOM 746 N N . ARG A 1 95 ? -6.563 5.060 -3.970 1.00 93.94 95 ARG A N 1
ATOM 747 C CA . ARG A 1 95 ? -7.638 6.069 -4.044 1.00 93.94 95 ARG A CA 1
ATOM 748 C C . ARG A 1 95 ? -8.935 5.517 -4.636 1.00 93.94 95 ARG A C 1
ATOM 750 O O . ARG A 1 95 ? -10.023 5.892 -4.199 1.00 93.94 95 ARG A O 1
ATOM 757 N N . SER A 1 96 ? -8.827 4.635 -5.625 1.00 93.56 96 SER A N 1
ATOM 758 C CA . SER A 1 96 ? -9.985 4.062 -6.320 1.00 93.56 96 SER A CA 1
ATOM 759 C C . SER A 1 96 ? -10.772 3.054 -5.474 1.00 93.56 96 SER A C 1
ATOM 761 O O . SER A 1 96 ? -11.936 2.778 -5.760 1.00 93.56 96 SER A O 1
ATOM 763 N N . ARG A 1 97 ? -10.164 2.501 -4.417 1.00 93.81 97 ARG A N 1
ATOM 764 C CA . ARG A 1 97 ? -10.765 1.428 -3.623 1.00 93.81 97 ARG A CA 1
ATOM 765 C C . ARG A 1 97 ? -11.653 1.984 -2.511 1.00 93.81 97 ARG A C 1
ATOM 767 O O . ARG A 1 97 ? -11.170 2.354 -1.447 1.00 93.81 97 ARG A O 1
ATOM 774 N N . GLU A 1 98 ? -12.968 1.950 -2.713 1.00 91.25 98 GLU A N 1
ATOM 775 C CA . GLU A 1 98 ? -13.964 2.467 -1.752 1.00 91.25 98 GLU A CA 1
ATOM 776 C C . GLU A 1 98 ? -13.786 1.926 -0.327 1.00 91.25 98 GLU A C 1
ATOM 778 O O . GLU A 1 98 ? -13.859 2.675 0.645 1.00 91.25 98 GLU A O 1
ATOM 783 N N . ARG A 1 99 ? -13.471 0.630 -0.187 1.00 90.69 99 ARG A N 1
ATOM 784 C CA . ARG A 1 99 ? -13.267 -0.011 1.124 1.00 90.69 99 ARG A CA 1
ATOM 785 C C . ARG A 1 99 ? -12.111 0.606 1.923 1.00 90.69 99 ARG A C 1
ATOM 787 O O . ARG A 1 99 ? -12.084 0.485 3.144 1.00 90.69 99 ARG A O 1
ATOM 794 N N . LEU A 1 100 ? -11.170 1.271 1.253 1.00 91.62 100 LEU A N 1
ATOM 795 C CA . LEU A 1 100 ? -10.046 1.953 1.886 1.00 91.62 100 LEU A CA 1
ATOM 796 C C . LEU A 1 100 ? -10.337 3.416 2.222 1.00 91.62 100 LEU A C 1
ATOM 798 O O . LEU A 1 100 ? -9.578 3.993 2.988 1.00 91.62 100 LEU A O 1
ATOM 802 N N . GLN A 1 101 ? -11.413 4.015 1.711 1.00 91.31 101 GLN A N 1
ATOM 803 C CA . GLN A 1 101 ? -11.678 5.452 1.862 1.00 91.31 101 GLN A CA 1
ATOM 804 C C . GLN A 1 101 ? -12.174 5.837 3.256 1.00 91.31 101 GLN A C 1
ATOM 806 O O . GLN A 1 101 ? -12.151 7.014 3.613 1.00 91.31 101 GLN A O 1
ATOM 811 N N . CYS A 1 102 ? -12.648 4.877 4.050 1.00 90.50 102 CYS A N 1
ATOM 812 C CA . CYS A 1 102 ? -13.163 5.126 5.389 1.00 90.50 102 CYS A CA 1
ATOM 813 C C . CYS A 1 102 ? -12.708 4.057 6.384 1.00 90.50 102 CYS A C 1
ATOM 815 O O . CYS A 1 102 ? -12.381 2.927 6.017 1.00 90.50 102 CYS A O 1
ATOM 817 N N . ARG A 1 103 ? -12.734 4.414 7.667 1.00 90.00 103 ARG A N 1
ATOM 818 C CA . ARG A 1 103 ? -12.603 3.488 8.797 1.00 90.00 103 ARG A CA 1
ATOM 819 C C . ARG A 1 103 ? -13.605 3.806 9.879 1.00 90.00 103 ARG A C 1
ATOM 821 O O . ARG A 1 103 ? -14.042 4.949 9.991 1.00 90.00 103 ARG A O 1
ATOM 828 N N . VAL A 1 104 ? -13.920 2.810 10.693 1.00 87.50 104 VAL A N 1
ATOM 829 C CA . VAL A 1 104 ? -14.875 2.946 11.793 1.00 87.50 104 VAL A CA 1
ATOM 830 C C . VAL A 1 104 ? -14.150 2.655 13.096 1.00 87.50 104 VAL A C 1
ATOM 832 O O . VAL A 1 104 ? -13.530 1.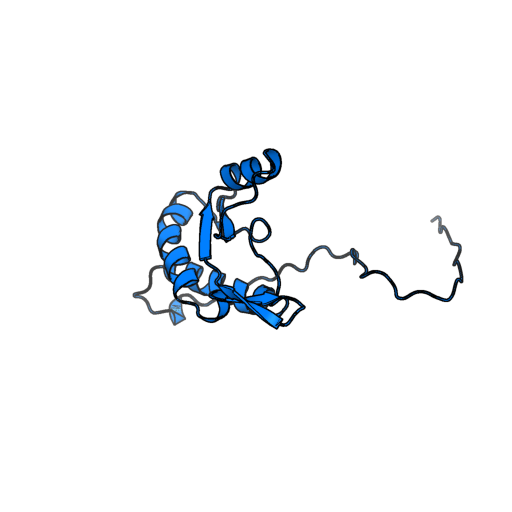604 13.215 1.00 87.50 104 VAL A O 1
ATOM 835 N N . ASP A 1 105 ? -14.179 3.576 14.058 1.00 86.81 105 ASP A N 1
ATOM 836 C CA . ASP A 1 105 ? -13.592 3.320 15.378 1.00 86.81 105 ASP A CA 1
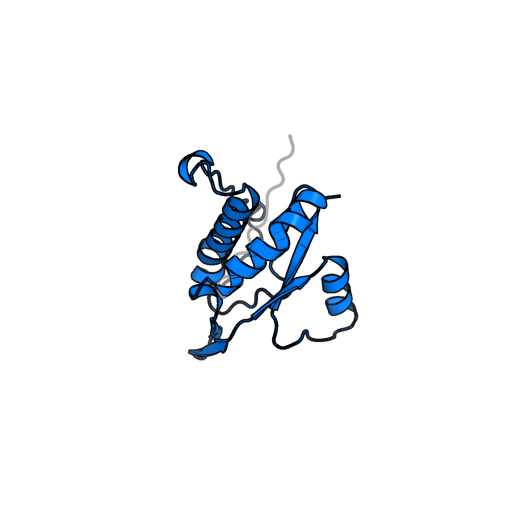ATOM 837 C C . ASP A 1 105 ? -14.493 2.435 16.260 1.00 86.81 105 ASP A C 1
ATOM 839 O O . ASP A 1 105 ? -15.611 2.074 15.894 1.00 86.81 105 ASP A O 1
ATOM 843 N N . ALA A 1 106 ? -14.011 2.084 17.455 1.00 84.56 106 ALA A N 1
ATOM 844 C CA . ALA A 1 106 ? -14.760 1.252 18.400 1.00 84.56 106 ALA A CA 1
ATOM 845 C C . ALA A 1 106 ? -16.085 1.883 18.878 1.00 84.56 106 ALA A C 1
ATOM 847 O O . ALA A 1 106 ? -16.945 1.172 19.389 1.00 84.56 106 ALA A O 1
ATOM 848 N N . SER A 1 107 ? -16.260 3.200 18.712 1.00 87.75 107 SER A N 1
ATOM 849 C CA . SER A 1 107 ? -17.496 3.919 19.039 1.00 87.75 107 SER A CA 1
ATOM 850 C C . SER A 1 107 ? -18.485 3.991 17.870 1.00 87.75 107 SER A C 1
ATOM 852 O O . SER A 1 107 ? -19.568 4.552 18.016 1.00 87.75 107 SER A O 1
ATOM 854 N N . GLY A 1 108 ? -18.132 3.428 16.709 1.00 86.69 108 GLY A N 1
ATOM 855 C CA . GLY A 1 108 ? -18.951 3.480 15.499 1.00 86.69 108 GLY A CA 1
ATOM 856 C C . GLY A 1 108 ? -18.769 4.762 14.683 1.00 86.69 108 GLY A C 1
ATOM 857 O O . GLY A 1 108 ? -19.501 4.978 13.717 1.00 86.69 108 GLY A O 1
ATOM 858 N N . LYS A 1 109 ? -17.806 5.623 15.031 1.00 89.25 109 LYS A N 1
ATOM 859 C CA . LYS A 1 109 ? -17.564 6.868 14.299 1.00 89.25 109 LYS A CA 1
ATOM 860 C C . LYS A 1 109 ? -16.752 6.602 13.036 1.00 89.25 109 LYS A C 1
ATOM 862 O O . LYS A 1 109 ? -15.722 5.928 13.075 1.00 89.25 109 LYS A O 1
ATOM 867 N N . VAL A 1 110 ? -17.216 7.170 11.924 1.00 89.44 110 VAL A N 1
ATOM 868 C CA . VAL A 1 110 ? -16.583 7.056 10.606 1.00 89.44 110 VAL A CA 1
ATOM 869 C C . VAL A 1 110 ? -15.536 8.155 10.427 1.00 89.44 110 VAL A C 1
ATOM 871 O O . VAL A 1 110 ? -15.801 9.325 10.702 1.00 89.44 110 VAL A O 1
ATOM 874 N N . TYR A 1 111 ? -14.359 7.779 9.933 1.00 88.38 111 TYR A N 1
ATOM 875 C CA . TYR A 1 111 ? -13.283 8.692 9.552 1.00 88.38 111 TYR A CA 1
ATOM 876 C C . TYR A 1 111 ? -12.910 8.449 8.103 1.00 88.38 111 TYR A C 1
ATOM 878 O O . TYR A 1 111 ? -12.748 7.297 7.697 1.00 88.38 111 TYR A O 1
ATOM 886 N N . GLN A 1 112 ? -12.729 9.531 7.354 1.00 90.38 112 GLN A N 1
ATOM 887 C CA . GLN A 1 112 ? -12.168 9.463 6.016 1.00 90.38 112 GLN A CA 1
ATOM 888 C C . GLN A 1 112 ? -10.673 9.145 6.106 1.00 90.38 112 GLN A C 1
ATOM 890 O O . GLN A 1 112 ? -9.967 9.695 6.952 1.00 90.38 112 GLN A O 1
ATOM 895 N N . ARG A 1 113 ? -10.210 8.241 5.247 1.00 89.69 113 ARG A N 1
ATOM 896 C CA . ARG A 1 113 ? -8.799 7.906 5.083 1.00 89.69 113 ARG A CA 1
ATOM 897 C C . ARG A 1 113 ? -8.266 8.572 3.817 1.00 89.69 113 ARG A C 1
ATOM 899 O O . ARG A 1 113 ? -8.916 8.530 2.772 1.00 89.69 113 ARG A O 1
ATOM 906 N N . SER A 1 114 ? -7.063 9.119 3.905 1.00 91.38 114 SER A N 1
ATOM 907 C CA . SER A 1 114 ? -6.196 9.366 2.754 1.00 91.38 114 SER A CA 1
ATOM 908 C C . SER A 1 114 ? -4.862 8.675 2.997 1.00 91.38 114 SER A C 1
ATOM 910 O O . SER A 1 114 ? -4.501 8.413 4.145 1.00 91.38 114 SER A O 1
ATOM 912 N N . PHE A 1 115 ? -4.167 8.322 1.920 1.00 93.00 115 PHE A N 1
ATOM 913 C CA . PHE A 1 115 ? -2.897 7.610 1.991 1.00 93.00 115 PHE A CA 1
ATOM 914 C C . PHE A 1 115 ? -1.826 8.387 1.252 1.00 93.00 115 PHE A C 1
ATOM 916 O O . PHE A 1 115 ? -2.066 8.862 0.141 1.00 93.00 115 PHE A O 1
ATOM 923 N N . GLU A 1 116 ? -0.640 8.422 1.844 1.00 93.50 116 GLU A N 1
ATOM 924 C CA . GLU A 1 116 ? 0.556 8.993 1.240 1.00 93.50 116 GLU A CA 1
ATOM 925 C C . GLU A 1 116 ? 1.641 7.914 1.182 1.00 93.50 116 GLU A C 1
ATOM 927 O O . GLU A 1 116 ? 1.933 7.263 2.190 1.00 93.50 116 GLU A O 1
ATOM 932 N N . LEU A 1 117 ? 2.222 7.699 -0.002 1.00 94.75 117 LEU A N 1
ATOM 933 C CA . LEU A 1 117 ? 3.371 6.809 -0.156 1.00 94.75 117 LEU A CA 1
ATOM 934 C C . LEU A 1 117 ? 4.653 7.581 0.157 1.00 94.75 117 LEU A C 1
ATOM 936 O O . LEU A 1 117 ? 5.006 8.519 -0.566 1.00 94.75 117 LEU A O 1
ATOM 940 N N . VAL A 1 118 ? 5.360 7.150 1.198 1.00 93.50 118 VAL A N 1
ATOM 941 C CA . VAL A 1 118 ? 6.580 7.795 1.708 1.00 93.50 118 VAL A CA 1
ATOM 942 C C . VAL A 1 118 ? 7.759 6.824 1.700 1.00 93.50 118 VAL A C 1
ATOM 944 O O . VAL A 1 118 ? 7.562 5.609 1.678 1.00 93.50 118 VAL A O 1
ATOM 947 N N . SER A 1 119 ? 8.993 7.335 1.733 1.00 91.75 119 SER A N 1
ATOM 948 C CA . SER A 1 119 ? 10.165 6.469 1.921 1.00 91.75 119 SER A CA 1
ATOM 949 C C . SER A 1 119 ? 10.207 5.908 3.347 1.00 91.75 119 SER A C 1
ATOM 951 O O . SER A 1 119 ? 9.670 6.520 4.279 1.00 91.75 119 SER A O 1
ATOM 953 N N . ALA A 1 120 ? 10.871 4.767 3.557 1.00 90.75 120 ALA A N 1
ATOM 954 C CA . ALA A 1 120 ? 11.030 4.213 4.902 1.00 90.75 120 ALA A CA 1
ATOM 955 C C . ALA A 1 120 ? 11.800 5.173 5.826 1.00 90.75 120 ALA A C 1
ATOM 957 O O . ALA A 1 120 ? 11.501 5.265 7.016 1.00 90.75 120 ALA A O 1
ATOM 958 N N . ARG A 1 121 ? 12.743 5.938 5.260 1.00 89.12 121 ARG A N 1
ATOM 959 C CA . ARG A 1 121 ? 13.512 6.968 5.969 1.00 89.12 121 ARG A CA 1
ATOM 960 C C . ARG A 1 121 ? 12.637 8.120 6.468 1.00 89.12 121 ARG A C 1
ATOM 962 O O . ARG A 1 121 ? 12.804 8.566 7.602 1.00 89.12 121 ARG A O 1
ATOM 969 N N . ASP A 1 122 ? 11.716 8.609 5.642 1.00 87.94 122 ASP A N 1
ATOM 970 C CA . ASP A 1 122 ? 10.818 9.701 6.042 1.00 87.94 122 ASP A CA 1
ATOM 971 C C . ASP A 1 122 ? 9.833 9.222 7.116 1.00 87.94 122 ASP A C 1
ATOM 973 O O . ASP A 1 122 ? 9.603 9.905 8.119 1.00 87.94 122 ASP A O 1
ATOM 977 N N . ALA A 1 123 ? 9.316 8.000 6.954 1.00 86.88 123 ALA A N 1
ATOM 978 C CA . ALA A 1 123 ? 8.443 7.371 7.936 1.00 86.88 123 ALA A CA 1
ATOM 979 C C . ALA A 1 123 ? 9.132 7.176 9.298 1.00 86.88 123 ALA A C 1
ATOM 981 O O . ALA A 1 123 ? 8.525 7.457 10.335 1.00 86.88 123 ALA A O 1
ATOM 982 N N . SER A 1 124 ? 10.403 6.753 9.326 1.00 85.25 124 SER A N 1
ATOM 983 C CA . SER A 1 124 ? 11.140 6.562 10.583 1.00 85.25 124 SER A CA 1
ATOM 984 C C . SER A 1 124 ? 11.411 7.883 11.307 1.00 85.25 124 SER A C 1
ATOM 986 O O . SER A 1 124 ? 11.237 7.964 12.523 1.00 85.25 124 SER A O 1
ATOM 988 N N . ALA A 1 125 ? 11.750 8.947 10.574 1.00 82.50 125 ALA A N 1
ATOM 989 C CA . ALA A 1 125 ? 12.000 10.269 11.153 1.00 82.50 125 ALA A CA 1
ATOM 990 C C . ALA A 1 125 ? 10.751 10.873 11.833 1.00 82.50 125 ALA A C 1
ATOM 992 O O . ALA A 1 125 ? 10.850 11.568 12.851 1.00 82.50 125 ALA A O 1
ATOM 993 N N . CYS A 1 126 ? 9.555 10.587 11.310 1.00 73.00 126 CYS A N 1
ATOM 994 C CA . CYS A 1 126 ? 8.286 10.982 11.930 1.00 73.00 126 CYS A CA 1
ATOM 995 C C . CYS A 1 126 ? 8.089 10.327 13.309 1.00 73.00 126 CYS A C 1
ATOM 997 O O . CYS A 1 126 ? 7.662 10.996 14.253 1.00 73.00 126 CYS A O 1
ATOM 999 N N . VAL A 1 127 ? 8.469 9.053 13.457 1.00 68.62 127 VAL A N 1
ATOM 1000 C CA . VAL A 1 127 ? 8.391 8.333 14.739 1.00 68.62 127 VAL A CA 1
ATOM 1001 C C . VAL A 1 127 ? 9.372 8.914 15.760 1.00 68.62 127 VAL A C 1
ATOM 1003 O O . VAL A 1 127 ? 8.988 9.157 16.903 1.00 68.62 127 VAL A O 1
ATOM 1006 N N . GLU A 1 128 ? 10.612 9.183 15.349 1.00 63.44 128 GLU A N 1
ATOM 1007 C CA . GLU A 1 128 ? 11.666 9.709 16.230 1.00 63.44 128 GLU A CA 1
ATOM 1008 C C . GLU A 1 128 ? 11.373 11.127 16.733 1.00 63.44 128 GLU A C 1
ATOM 1010 O O . GLU A 1 128 ? 11.639 11.452 17.890 1.00 63.44 128 GLU A O 1
ATOM 1015 N N . SER A 1 129 ? 10.791 11.972 15.880 1.00 61.81 129 SER A N 1
ATOM 1016 C CA . SER A 1 129 ? 10.470 13.362 16.222 1.00 61.81 129 SER A CA 1
ATOM 1017 C C . SER A 1 129 ? 9.181 13.521 17.036 1.00 61.81 129 SER A C 1
ATOM 1019 O O . SER A 1 129 ? 8.868 14.630 17.467 1.00 61.81 129 SER A O 1
ATOM 1021 N N . GLY A 1 130 ? 8.404 12.449 17.236 1.00 56.41 130 GLY A N 1
ATOM 1022 C CA . GLY A 1 130 ? 7.098 12.509 17.901 1.00 56.41 130 GLY A CA 1
ATOM 1023 C C . GLY A 1 130 ? 6.059 13.356 17.153 1.00 56.41 130 GLY A C 1
ATOM 1024 O O . GLY A 1 130 ? 4.976 13.617 17.686 1.00 56.41 130 GLY A O 1
ATOM 1025 N N . SER A 1 131 ? 6.370 13.784 15.925 1.00 54.22 131 SER A N 1
ATOM 1026 C CA . SER A 1 131 ? 5.453 14.523 15.068 1.00 54.22 131 SER A CA 1
ATOM 1027 C C . SER A 1 131 ? 4.352 13.568 14.646 1.00 54.22 131 SER A C 1
ATOM 1029 O O . SER A 1 131 ? 4.567 12.685 13.823 1.00 54.22 131 SER A O 1
ATOM 1031 N N . ARG A 1 132 ? 3.163 13.712 15.237 1.00 53.56 132 ARG A N 1
ATOM 1032 C CA . ARG A 1 132 ? 1.976 13.005 14.756 1.00 53.56 132 ARG A CA 1
ATOM 1033 C C . ARG A 1 132 ? 1.755 13.433 13.310 1.00 53.56 132 ARG A C 1
ATOM 1035 O O . ARG A 1 132 ? 1.570 14.624 13.063 1.00 53.56 132 ARG A O 1
ATOM 1042 N N . GLY A 1 133 ? 1.819 12.469 12.393 1.00 52.12 133 GLY A N 1
ATOM 1043 C CA . GLY A 1 133 ? 1.521 12.677 10.982 1.00 52.12 133 GLY A CA 1
ATOM 1044 C C . GLY A 1 133 ? 0.209 13.436 10.784 1.00 52.12 133 GLY A C 1
ATOM 1045 O O . GLY A 1 133 ? -0.642 13.484 11.679 1.00 52.12 133 GLY A O 1
ATOM 1046 N N . GLY A 1 134 ? 0.080 14.069 9.619 1.00 61.25 134 GLY A N 1
ATOM 1047 C CA . GLY A 1 134 ? -1.118 14.811 9.238 1.00 61.25 134 GLY A CA 1
ATOM 1048 C C . GLY A 1 134 ? -2.382 13.941 9.201 1.00 61.25 134 GLY A C 1
ATOM 1049 O O . GLY A 1 134 ? -2.430 12.818 9.693 1.00 61.25 134 GLY A O 1
ATOM 1050 N N . VAL A 1 135 ? -3.441 14.460 8.580 1.00 70.19 135 VAL A N 1
ATOM 1051 C CA . VAL A 1 135 ? -4.688 13.693 8.370 1.00 70.19 135 VAL A CA 1
ATOM 1052 C C . VAL A 1 135 ? -4.438 12.426 7.529 1.00 70.19 135 VAL A C 1
ATOM 1054 O O . VAL A 1 135 ? -5.228 11.485 7.583 1.00 70.19 135 VAL A O 1
ATOM 1057 N N . GLU A 1 136 ? -3.321 12.384 6.798 1.00 83.12 136 GLU A N 1
ATOM 1058 C CA . GLU A 1 136 ? -2.962 11.302 5.887 1.00 83.12 136 GLU A CA 1
ATOM 1059 C C . GLU A 1 136 ? -2.261 10.130 6.588 1.00 83.12 136 GLU A C 1
ATOM 1061 O O . GLU A 1 136 ? -1.388 10.273 7.452 1.00 83.12 136 GLU A O 1
ATOM 1066 N N . GLU A 1 137 ? -2.634 8.922 6.184 1.00 90.62 137 GLU A N 1
ATOM 1067 C CA . GLU A 1 137 ? -2.017 7.690 6.642 1.00 90.62 137 GLU A CA 1
ATOM 1068 C C . GLU A 1 137 ? -0.789 7.377 5.777 1.00 90.62 137 GLU A C 1
ATOM 1070 O O . GLU A 1 137 ? -0.907 7.036 4.600 1.00 90.62 137 GLU A O 1
ATOM 1075 N N . TRP A 1 138 ? 0.402 7.492 6.365 1.00 92.44 138 TRP A N 1
ATOM 1076 C CA . TRP A 1 138 ? 1.663 7.232 5.68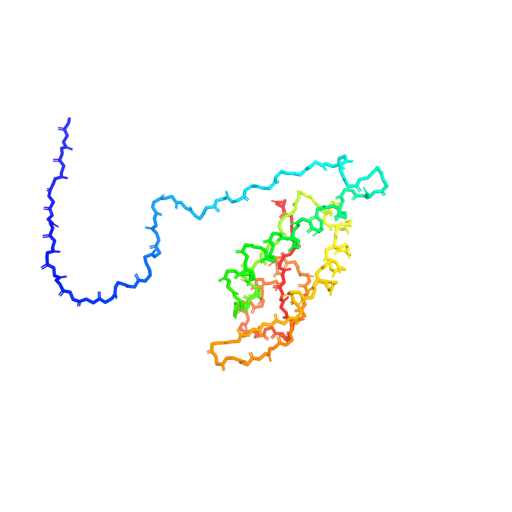2 1.00 92.44 138 TRP A CA 1
ATOM 1077 C C . TRP A 1 138 ? 1.894 5.734 5.535 1.00 92.44 138 TRP A C 1
ATOM 1079 O O . TRP A 1 138 ? 1.867 4.987 6.520 1.00 92.44 138 TRP A O 1
ATOM 1089 N N . LEU A 1 139 ? 2.138 5.317 4.297 1.00 93.94 139 LEU A N 1
ATOM 1090 C CA . LEU A 1 139 ? 2.481 3.955 3.923 1.00 93.94 139 LEU A CA 1
ATOM 1091 C C . LEU A 1 139 ? 3.913 3.953 3.379 1.00 93.94 139 LEU A C 1
ATOM 1093 O O . LEU A 1 139 ? 4.137 4.431 2.262 1.00 93.94 139 LEU A O 1
ATOM 1097 N N . PRO A 1 140 ? 4.888 3.433 4.142 1.00 94.69 140 PRO A N 1
ATOM 1098 C CA . PRO A 1 140 ? 6.230 3.218 3.628 1.00 94.69 140 PRO A CA 1
ATOM 1099 C C . PRO A 1 140 ? 6.199 2.379 2.347 1.00 94.69 140 PRO A C 1
ATOM 1101 O O . PRO A 1 140 ? 5.652 1.273 2.334 1.00 94.69 140 PRO A O 1
ATOM 1104 N N . PHE A 1 141 ? 6.781 2.908 1.277 1.00 95.75 141 PHE A N 1
ATOM 1105 C CA . PHE A 1 141 ? 6.915 2.245 -0.012 1.00 95.75 141 PHE A CA 1
ATOM 1106 C C . PHE A 1 141 ? 8.373 2.291 -0.446 1.00 95.75 141 PHE A C 1
ATOM 1108 O O . PHE A 1 141 ? 8.866 3.332 -0.886 1.00 95.75 141 PHE A O 1
ATOM 1115 N N . ASP A 1 142 ? 9.071 1.172 -0.282 1.00 95.50 142 ASP A N 1
ATOM 1116 C CA . ASP A 1 142 ? 10.523 1.144 -0.430 1.00 95.50 142 ASP A CA 1
ATOM 1117 C C . ASP A 1 142 ? 11.048 -0.153 -1.041 1.00 95.50 142 ASP A C 1
ATOM 1119 O O . ASP A 1 142 ? 10.287 -1.065 -1.369 1.00 95.50 142 ASP A O 1
ATOM 1123 N N . THR A 1 143 ? 12.358 -0.211 -1.235 1.00 93.62 143 THR A N 1
ATOM 1124 C CA . THR A 1 143 ? 13.064 -1.360 -1.802 1.00 93.62 143 THR A CA 1
ATOM 1125 C C . THR A 1 143 ? 13.748 -2.193 -0.724 1.00 93.62 143 THR A C 1
ATOM 1127 O O . THR A 1 143 ? 13.879 -1.769 0.421 1.00 93.62 143 THR A O 1
ATOM 1130 N N . VAL A 1 144 ? 14.178 -3.402 -1.090 1.00 86.38 144 VAL A N 1
ATOM 1131 C CA . VAL A 1 144 ? 15.030 -4.254 -0.237 1.00 86.38 144 VAL A CA 1
ATOM 1132 C C . VAL A 1 144 ? 16.512 -3.851 -0.251 1.00 86.38 144 VAL A C 1
ATOM 1134 O O . VAL A 1 144 ? 17.247 -4.302 0.625 1.00 86.38 144 VAL A O 1
ATOM 1137 N N . ASP A 1 145 ? 16.924 -3.037 -1.229 1.00 70.00 145 ASP A N 1
ATOM 1138 C CA . ASP A 1 145 ? 18.307 -2.578 -1.449 1.00 70.00 145 ASP A CA 1
ATOM 1139 C C . ASP A 1 145 ? 18.770 -1.465 -0.496 1.00 70.00 145 ASP A C 1
ATOM 1141 O O . ASP A 1 145 ? 18.022 -0.467 -0.347 1.00 70.00 145 ASP A O 1
#

Secondary structure (DSSP, 8-state):
--------------PPP-----SS-S--------GGGG-TTS-HHHHHHHHHHHHHIIIIITT-TT---TTT--EEES-HHHHHHHHHHHHHHHHH-GGGSEEE-TTS-EEE--EEEE-HHHHHHHHHTT----SSEEEEEEE--

pLDDT: mean 78.69, std 18.78, range [32.16, 96.38]

Nearest PDB structures (foldseek):
  3v4c-assembly1_B  TM=5.261E-01  e=1.814E+00  Sinorhizobium meliloti 1021
  7tjk-assembly1_I  TM=3.910E-01  e=6.341E-01  Saccharomyces cerevisiae
  5bsk-assembly1_D  TM=2.416E-01  e=2.217E-01  Homo sapiens
  7r77-assembly1_A  TM=4.050E-01  e=2.872E+00  Cryptococcus neoformans H99
  3h1t-assembly1_A  TM=2.760E-01  e=2.690E+00  Vibrio vulnificus YJ016

Sequence (145 aa):
ASVFQIPEDQSQGAPSPTRCNEPDGPHLSTFIFDRRKAGDEMALEDVYAEKVVDAIVTKVVDVFPSLSLHNRLAVIVPDYGFRDRMRERLERALRSRERLQCRVDASGKVYQRSFELVSARDASACVESGSRGGVEEWLPFDTVD

Organism: Hemiselmis andersenii (NCBI:txid464988)